Protein AF-C1LCL5-F1 (afdb_monomer_lite)

Sequence (147 aa):
MIRLSTSVLFIILGIIYSLKANEVTILVLLKSFNYPSKQTVDGSWCDNNDEHDYCSPYFVICTTKQYTQLCLSKYEFGGNGPEYENKEHITFDGQLGENITNPLQFTMPEWSNDTVLHVAVFNKDPNDPSLLGRSNIDRLDRNTWHQ

Foldseek 3Di:
DDPPPQDWDFDWDDFDADDPPFKGKGWTATFKTAFQDCAAPVRHGLDPDPVRFAFQKKKWKFKDFQPPPDGPDIDIATLDDPQGHRDRMHGDDQDGDDPAGGGGIDMDNHDDLRMKIKMWIAGNDPPDSRTRDIDIDNDPDPPPPPD

Radius of gyration: 16.45 Å; chains: 1; bounding box: 37×34×52 Å

Organism: Schistosoma japonicum (NCBI:txid6182)

Secondary structure (DSSP, 8-state):
-------------------BTTBEEEEE---EEE---SB-TTS-BSS-STT-PPP-EEEEEEEEETTT---SEEEEEESSSTTTTT-SEEE--SEEETTEESSEEEEESS--TTEEEEEEEEES-TTSS-EEEEEEE----TTTT--

Structure (mmCIF, N/CA/C/O backbone):
data_AF-C1LCL5-F1
#
_entry.id   AF-C1LCL5-F1
#
loop_
_atom_site.group_PDB
_atom_site.id
_atom_site.type_symbol
_atom_site.label_atom_id
_atom_site.label_alt_id
_atom_site.label_comp_id
_atom_site.label_asym_id
_atom_site.label_entity_id
_atom_site.label_seq_id
_atom_site.pdbx_PDB_ins_code
_atom_site.Cartn_x
_atom_site.Cartn_y
_atom_site.Cartn_z
_atom_site.occupancy
_atom_site.B_iso_or_equiv
_atom_site.auth_seq_id
_atom_site.auth_comp_id
_atom_site.auth_asym_id
_atom_site.auth_atom_id
_atom_site.pdbx_PDB_model_num
ATOM 1 N N . MET A 1 1 ? -7.369 -17.157 -26.561 1.00 32.19 1 MET A N 1
ATOM 2 C CA . MET A 1 1 ? -7.437 -15.900 -25.787 1.00 32.19 1 MET A CA 1
ATOM 3 C C . MET A 1 1 ? -7.417 -16.287 -24.315 1.00 32.19 1 MET A C 1
ATOM 5 O O . MET A 1 1 ? -8.439 -16.693 -23.777 1.00 32.19 1 MET A O 1
ATOM 9 N N . ILE A 1 2 ? -6.224 -16.352 -23.723 1.00 25.50 2 ILE A N 1
ATOM 10 C CA . ILE A 1 2 ? -6.020 -16.854 -22.359 1.00 25.50 2 ILE A CA 1
ATOM 11 C C . ILE A 1 2 ? -6.219 -15.659 -21.424 1.00 25.50 2 ILE A C 1
ATOM 13 O O . ILE A 1 2 ? -5.421 -14.729 -21.446 1.00 25.50 2 ILE A O 1
ATOM 17 N N . ARG A 1 3 ? -7.310 -15.653 -20.650 1.00 25.62 3 ARG A N 1
ATOM 18 C CA . ARG A 1 3 ? -7.481 -14.727 -19.523 1.00 25.62 3 ARG A CA 1
ATOM 19 C C . ARG A 1 3 ? -6.453 -15.117 -18.460 1.00 25.62 3 ARG A C 1
ATOM 21 O O . ARG A 1 3 ? -6.672 -16.076 -17.725 1.00 25.62 3 ARG A O 1
ATOM 28 N N . LEU A 1 4 ? -5.326 -14.412 -18.413 1.00 31.12 4 LEU A N 1
ATOM 29 C CA . LEU A 1 4 ? -4.417 -14.452 -17.271 1.00 31.12 4 LEU A CA 1
ATOM 30 C C . LEU A 1 4 ? -5.159 -13.833 -16.084 1.00 31.12 4 LEU A C 1
ATOM 32 O O . LEU A 1 4 ? -5.399 -12.632 -16.039 1.00 31.12 4 LEU A O 1
ATOM 36 N N . SER A 1 5 ? -5.600 -14.687 -15.165 1.00 35.84 5 SER A N 1
ATOM 37 C CA . SER A 1 5 ? -6.087 -14.281 -13.851 1.00 35.84 5 SER A CA 1
ATOM 38 C C . SER A 1 5 ? -4.914 -13.661 -13.095 1.00 35.84 5 SER A C 1
ATOM 40 O O . SER A 1 5 ? -4.078 -14.385 -12.558 1.00 35.84 5 SER A O 1
ATOM 42 N N . THR A 1 6 ? -4.815 -12.334 -13.080 1.00 41.78 6 THR A N 1
ATOM 43 C CA . THR A 1 6 ? -3.924 -11.577 -12.192 1.00 41.78 6 THR A CA 1
ATOM 44 C C . THR A 1 6 ? -4.442 -11.710 -10.762 1.00 41.78 6 THR A C 1
ATOM 46 O O . THR A 1 6 ? -5.190 -10.884 -10.248 1.00 41.78 6 THR A O 1
ATOM 49 N N . SER A 1 7 ? -4.100 -12.828 -10.128 1.00 36.12 7 SER A N 1
ATOM 50 C CA . SER A 1 7 ? -4.453 -13.108 -8.741 1.00 36.12 7 SER A CA 1
ATOM 51 C C . SER A 1 7 ? -3.469 -12.390 -7.818 1.00 36.12 7 SER A C 1
ATOM 53 O O . SER A 1 7 ? -2.327 -12.822 -7.678 1.00 36.12 7 SER A O 1
ATOM 55 N N . VAL A 1 8 ? -3.901 -11.302 -7.179 1.00 42.69 8 VAL A N 1
ATOM 56 C CA . VAL A 1 8 ? -3.138 -10.668 -6.094 1.00 42.69 8 VAL A CA 1
ATOM 57 C C . VAL A 1 8 ? -3.370 -11.478 -4.815 1.00 42.69 8 VAL A C 1
ATOM 59 O O . VAL A 1 8 ? -4.495 -11.555 -4.321 1.00 42.69 8 VAL A O 1
ATOM 62 N N . LEU A 1 9 ? -2.322 -12.124 -4.298 1.00 38.59 9 LEU A N 1
ATOM 63 C CA . LEU A 1 9 ? -2.384 -12.926 -3.074 1.00 38.59 9 LEU A CA 1
ATOM 64 C C . LEU A 1 9 ? -1.938 -12.086 -1.869 1.00 38.59 9 LEU A C 1
ATOM 66 O O . LEU A 1 9 ? -0.760 -11.764 -1.746 1.00 38.59 9 LEU A O 1
ATOM 70 N N . PHE A 1 10 ? -2.865 -11.784 -0.958 1.00 39.62 10 PHE A N 1
ATOM 71 C CA . PHE A 1 10 ? -2.571 -11.162 0.336 1.00 39.62 10 PHE A CA 1
ATOM 72 C C . PHE A 1 10 ? -2.659 -12.217 1.443 1.00 39.62 10 PHE A C 1
ATOM 74 O O . PHE A 1 10 ? -3.715 -12.810 1.650 1.00 39.62 10 PHE A O 1
ATOM 81 N N . ILE A 1 11 ? -1.568 -12.443 2.179 1.00 41.38 11 ILE A N 1
ATOM 82 C CA . ILE A 1 11 ? -1.586 -13.272 3.393 1.00 41.38 11 ILE A CA 1
ATOM 83 C C . ILE A 1 11 ? -1.524 -12.333 4.600 1.00 41.38 11 ILE A C 1
ATOM 85 O O . ILE A 1 11 ? -0.438 -11.938 5.019 1.00 41.38 11 ILE A O 1
ATOM 89 N N . ILE A 1 12 ? -2.689 -11.978 5.146 1.00 48.22 12 ILE A N 1
ATOM 90 C CA . ILE A 1 12 ? -2.822 -11.169 6.367 1.00 48.22 12 ILE A CA 1
ATOM 91 C C . ILE A 1 12 ? -2.984 -12.118 7.557 1.00 48.22 12 ILE A C 1
ATOM 93 O O . ILE A 1 12 ? -3.841 -12.999 7.533 1.00 48.22 12 ILE A O 1
ATOM 97 N N . LEU A 1 13 ? -2.159 -11.959 8.593 1.00 41.59 13 LEU A N 1
ATOM 98 C CA . LEU A 1 13 ? -2.202 -12.771 9.814 1.00 41.59 13 LEU A CA 1
ATOM 99 C C . LEU A 1 13 ? -2.234 -11.869 11.057 1.00 41.59 13 LEU A C 1
ATOM 101 O O . LEU A 1 13 ? -1.246 -11.200 11.346 1.00 41.59 13 LEU A O 1
ATOM 105 N N . GLY A 1 14 ? -3.345 -11.921 11.805 1.00 40.16 14 GLY A N 1
ATOM 106 C CA . GLY A 1 14 ? -3.421 -11.564 13.231 1.00 40.16 14 GLY A CA 1
ATOM 107 C C . GLY A 1 14 ? -4.250 -10.323 13.590 1.00 40.16 14 GLY A C 1
ATOM 108 O O . GLY A 1 14 ? -3.869 -9.211 13.261 1.00 40.16 14 GLY A O 1
ATOM 109 N N . ILE A 1 15 ? -5.327 -10.509 14.366 1.00 46.00 15 ILE A N 1
ATOM 110 C CA . ILE A 1 15 ? -6.074 -9.443 15.064 1.00 46.00 15 ILE A CA 1
ATOM 111 C C . ILE A 1 15 ? -5.834 -9.621 16.574 1.00 46.00 15 ILE A C 1
ATOM 113 O O . ILE A 1 15 ? -6.074 -10.708 17.096 1.00 46.00 15 ILE A O 1
ATOM 117 N N . ILE A 1 16 ? -5.380 -8.580 17.283 1.00 47.09 16 ILE A N 1
ATOM 118 C CA . ILE A 1 16 ? -5.254 -8.566 18.755 1.00 47.09 16 ILE A CA 1
ATOM 119 C C . ILE A 1 16 ? -6.249 -7.543 19.313 1.00 47.09 16 ILE A C 1
ATOM 121 O O . ILE A 1 16 ? -6.192 -6.374 18.948 1.00 47.09 16 ILE A O 1
ATOM 125 N N . TYR A 1 17 ? -7.154 -7.969 20.199 1.00 46.47 17 TYR A N 1
ATOM 126 C CA . TYR A 1 17 ? -8.206 -7.124 20.779 1.00 46.47 17 TYR A CA 1
ATOM 127 C C . TYR A 1 17 ? -7.823 -6.572 22.166 1.00 46.47 17 TYR A C 1
ATOM 129 O O . TYR A 1 17 ? -7.197 -7.261 22.968 1.00 46.47 17 TYR A O 1
ATOM 137 N N . SER A 1 18 ? -8.256 -5.343 22.476 1.00 39.97 18 SER A N 1
ATOM 138 C CA . SER A 1 18 ? -8.192 -4.723 23.810 1.00 39.97 18 SER A CA 1
ATOM 139 C C . SER A 1 18 ? -9.594 -4.252 24.211 1.00 39.97 18 SER A C 1
ATOM 141 O O . SER A 1 18 ? -10.295 -3.651 23.405 1.00 39.97 18 SER A O 1
ATOM 143 N N . LEU A 1 19 ? -10.046 -4.565 25.430 1.00 45.59 19 LEU A N 1
ATOM 144 C CA . LEU A 1 19 ? -11.425 -4.335 25.881 1.00 45.59 19 LEU A CA 1
ATOM 145 C C . LEU A 1 19 ? -11.558 -2.998 26.625 1.00 45.59 19 LEU A C 1
ATOM 147 O O . LEU A 1 19 ? -11.530 -2.949 27.854 1.00 45.59 19 LEU A O 1
ATOM 151 N N . LYS A 1 20 ? -11.783 -1.914 25.876 1.00 50.91 20 LYS A N 1
ATOM 152 C CA . LYS A 1 20 ? -12.416 -0.689 26.392 1.00 50.91 20 LYS A CA 1
ATOM 153 C C . LYS A 1 20 ? -13.735 -0.475 25.649 1.00 50.91 20 LYS A C 1
ATOM 155 O O . LYS A 1 20 ? -13.769 0.229 24.655 1.00 50.91 20 LYS A O 1
ATOM 160 N N . ALA A 1 21 ? -14.787 -1.141 26.132 1.00 53.16 21 ALA A N 1
ATOM 161 C CA . ALA A 1 21 ? -16.213 -1.117 25.752 1.00 53.16 21 ALA A CA 1
ATOM 162 C C . ALA A 1 21 ? -16.621 -1.055 24.256 1.00 53.16 21 ALA A C 1
ATOM 164 O O . ALA A 1 21 ? -17.472 -1.851 23.888 1.00 53.16 21 ALA A O 1
ATOM 165 N N . ASN A 1 22 ? -16.044 -0.205 23.401 1.00 59.81 22 ASN A N 1
ATOM 166 C CA . ASN A 1 22 ? -16.325 -0.098 21.959 1.00 59.81 22 ASN A CA 1
ATOM 167 C C . ASN A 1 22 ? -15.073 0.138 21.085 1.00 59.81 22 ASN A C 1
ATOM 169 O O . ASN A 1 22 ? -15.185 0.136 19.858 1.00 59.81 22 ASN A O 1
ATOM 173 N N . GLU A 1 23 ? -13.893 0.312 21.692 1.00 70.50 23 GLU A N 1
ATOM 174 C CA . GLU A 1 23 ? -12.644 0.509 20.958 1.00 70.50 23 GLU A CA 1
ATOM 175 C C . GLU A 1 23 ? -12.021 -0.838 20.568 1.00 70.50 23 GLU A C 1
ATOM 177 O O . GLU A 1 23 ? -11.817 -1.704 21.420 1.00 70.50 23 GLU A O 1
ATOM 182 N N . VAL A 1 24 ? -11.717 -1.022 19.283 1.00 76.75 24 VAL A N 1
ATOM 183 C CA . VAL A 1 24 ? -11.035 -2.210 18.752 1.00 76.75 24 VAL A CA 1
ATOM 184 C C . VAL A 1 24 ? -9.787 -1.779 18.001 1.00 76.75 24 VAL A C 1
ATOM 186 O O . VAL A 1 24 ? -9.848 -0.916 17.128 1.00 76.75 24 VAL A O 1
ATOM 189 N N . THR A 1 25 ? -8.666 -2.429 18.298 1.00 82.31 25 THR A N 1
ATOM 190 C CA . THR A 1 25 ? -7.439 -2.305 17.513 1.00 82.31 25 THR A CA 1
ATOM 191 C C . THR A 1 25 ? -7.350 -3.458 16.521 1.00 82.31 25 THR A C 1
ATOM 193 O O . THR A 1 25 ? -7.465 -4.622 16.898 1.00 82.31 25 THR A O 1
ATOM 196 N N . ILE A 1 26 ? -7.137 -3.145 15.248 1.00 81.12 26 ILE A N 1
ATOM 197 C CA . ILE A 1 26 ? -6.922 -4.118 14.178 1.00 81.12 26 ILE A CA 1
ATOM 198 C C . ILE A 1 26 ? -5.463 -4.015 13.770 1.00 81.12 26 ILE A C 1
ATOM 200 O O . ILE A 1 26 ? -4.992 -2.938 13.404 1.00 81.12 26 ILE A O 1
ATOM 204 N N . LEU A 1 27 ? -4.765 -5.143 13.822 1.00 85.00 27 LEU A N 1
ATOM 205 C CA . LEU A 1 27 ? -3.418 -5.255 13.290 1.00 85.00 27 LEU A CA 1
ATOM 206 C C . LEU A 1 27 ? -3.497 -5.869 11.895 1.00 85.00 27 LEU A C 1
ATOM 208 O O . LEU A 1 27 ? -4.202 -6.850 11.675 1.00 85.00 27 LEU A O 1
ATOM 212 N N . VAL A 1 28 ? -2.801 -5.268 10.937 1.00 88.44 28 VAL A N 1
ATOM 213 C CA . VAL A 1 28 ? -2.724 -5.770 9.564 1.00 88.44 28 VAL A CA 1
ATOM 214 C C . VAL A 1 28 ? -1.262 -6.028 9.252 1.00 88.44 28 VAL A C 1
ATOM 216 O O . VAL A 1 28 ? -0.496 -5.102 8.993 1.00 88.44 28 VAL A O 1
ATOM 219 N N . LEU A 1 29 ? -0.878 -7.301 9.311 1.00 89.31 29 LEU A N 1
ATOM 220 C CA . LEU A 1 29 ? 0.453 -7.749 8.924 1.00 89.31 29 LEU A CA 1
ATOM 221 C C . LEU A 1 29 ? 0.506 -7.952 7.410 1.00 89.31 29 LEU A C 1
ATOM 223 O O . LEU A 1 29 ? -0.192 -8.815 6.872 1.00 89.31 29 LEU A O 1
ATOM 227 N N . LEU A 1 30 ? 1.365 -7.193 6.739 1.00 89.88 30 LEU A N 1
ATOM 228 C CA . LEU A 1 30 ? 1.690 -7.399 5.334 1.00 89.88 30 LEU A CA 1
ATOM 229 C C . LEU A 1 30 ? 2.868 -8.366 5.239 1.00 89.88 30 LEU A C 1
ATOM 231 O O . LEU A 1 30 ? 3.846 -8.224 5.965 1.00 89.88 30 LEU A O 1
ATOM 235 N N . LYS A 1 31 ? 2.773 -9.370 4.365 1.00 90.19 31 LYS A N 1
ATOM 236 C CA . LYS A 1 31 ? 3.839 -10.371 4.187 1.00 90.19 31 LYS A CA 1
ATOM 237 C C . LYS A 1 31 ? 4.599 -10.189 2.889 1.00 90.19 31 LYS A C 1
ATOM 239 O O . LYS A 1 31 ? 5.817 -10.055 2.890 1.00 90.19 31 LYS A O 1
ATOM 244 N N . SER A 1 32 ? 3.871 -10.171 1.784 1.00 91.94 32 SER A N 1
ATOM 245 C CA . SER A 1 32 ? 4.451 -9.977 0.467 1.00 91.94 32 SER A CA 1
ATOM 246 C C . SER A 1 32 ? 3.444 -9.373 -0.498 1.00 91.94 32 SER A C 1
ATOM 248 O O . SER A 1 32 ? 2.233 -9.426 -0.277 1.00 91.94 32 SER A O 1
ATOM 250 N N . PHE A 1 33 ? 3.972 -8.809 -1.574 1.00 92.69 33 PHE A N 1
ATOM 251 C CA . PHE A 1 33 ? 3.236 -8.353 -2.738 1.00 92.69 33 PHE A CA 1
ATOM 252 C C . PHE A 1 33 ? 3.923 -8.911 -3.982 1.00 92.69 33 PHE A C 1
ATOM 254 O O . PHE A 1 33 ? 5.146 -8.879 -4.065 1.00 92.69 33 PHE A O 1
ATOM 261 N N . ASN A 1 34 ? 3.140 -9.430 -4.926 1.00 93.12 34 ASN A N 1
ATOM 262 C CA . ASN A 1 34 ? 3.647 -9.942 -6.193 1.00 93.12 34 ASN A CA 1
ATOM 263 C C . ASN A 1 34 ? 2.750 -9.464 -7.335 1.00 93.12 34 ASN A C 1
ATOM 265 O O . ASN A 1 34 ? 1.540 -9.711 -7.323 1.00 93.12 34 ASN A O 1
ATOM 269 N N . TYR A 1 35 ? 3.354 -8.804 -8.315 1.00 91.75 35 TYR A N 1
ATOM 270 C CA . TYR A 1 35 ? 2.694 -8.254 -9.486 1.00 91.75 35 TYR A CA 1
ATOM 271 C C . TYR A 1 35 ? 3.605 -8.386 -10.714 1.00 91.75 35 TYR A C 1
ATOM 273 O O . TYR A 1 35 ? 4.338 -7.462 -11.058 1.00 91.75 35 TYR A O 1
ATOM 281 N N . PRO A 1 36 ? 3.561 -9.540 -11.402 1.00 90.19 36 PRO A N 1
ATOM 282 C CA . PRO A 1 36 ? 4.417 -9.803 -12.561 1.00 90.19 36 PRO A CA 1
ATOM 283 C C . PRO A 1 36 ? 3.980 -9.048 -13.822 1.00 90.19 36 PRO A C 1
ATOM 285 O O . PRO A 1 36 ? 4.674 -9.069 -14.835 1.00 90.19 36 PRO A O 1
ATOM 288 N N . SER A 1 37 ? 2.809 -8.406 -13.794 1.00 89.94 37 SER A N 1
ATOM 289 C CA . SER A 1 37 ? 2.345 -7.585 -14.906 1.00 89.94 37 SER A CA 1
ATOM 290 C C . SER A 1 37 ? 3.120 -6.268 -14.930 1.00 89.94 37 SER A C 1
ATOM 292 O O . SER A 1 37 ? 3.256 -5.594 -13.916 1.00 89.94 37 SER A O 1
ATOM 294 N N . LYS A 1 38 ? 3.592 -5.881 -16.113 1.00 92.88 38 LYS A N 1
ATOM 295 C CA . LYS A 1 38 ? 4.156 -4.549 -16.395 1.00 92.88 38 LYS A CA 1
ATOM 296 C C . LYS A 1 38 ? 3.074 -3.545 -16.825 1.00 92.88 38 LYS A C 1
ATOM 298 O O . LYS A 1 38 ? 3.369 -2.426 -17.231 1.00 92.88 38 LYS A O 1
ATOM 303 N N . GLN A 1 39 ? 1.813 -3.971 -16.775 1.00 91.12 39 GLN A N 1
ATOM 304 C CA . GLN A 1 39 ? 0.638 -3.188 -17.132 1.00 91.12 39 GLN A CA 1
ATOM 305 C C . GLN A 1 39 ? -0.299 -3.049 -15.941 1.00 91.12 39 GLN A C 1
ATOM 307 O O . GLN A 1 39 ? -0.411 -3.977 -15.140 1.00 91.12 39 GLN A O 1
ATOM 312 N N . THR A 1 40 ? -1.002 -1.928 -15.882 1.00 89.31 40 THR A N 1
ATOM 313 C CA . THR A 1 40 ? -2.108 -1.637 -14.967 1.00 89.31 40 THR A CA 1
ATOM 314 C C . THR A 1 40 ? -3.369 -2.421 -15.357 1.00 89.31 40 THR A C 1
ATOM 316 O O . THR A 1 40 ? -3.447 -3.070 -16.402 1.00 89.31 40 THR A O 1
ATOM 319 N N . VAL A 1 41 ? -4.402 -2.376 -14.509 1.00 86.56 41 VAL A N 1
ATOM 320 C CA . VAL A 1 41 ? -5.668 -3.112 -14.707 1.00 86.56 41 VAL A CA 1
ATOM 321 C C . VAL A 1 41 ? -6.421 -2.692 -15.975 1.00 86.56 41 VAL A C 1
ATOM 323 O O . VAL A 1 41 ? -7.151 -3.501 -16.547 1.00 86.56 41 VAL A O 1
ATOM 326 N N . ASP A 1 42 ? -6.265 -1.448 -16.420 1.00 86.12 42 ASP A N 1
ATOM 327 C CA . ASP A 1 42 ? -6.854 -0.934 -17.662 1.00 86.12 42 ASP A CA 1
ATOM 328 C C . ASP A 1 42 ? -6.040 -1.301 -18.922 1.00 86.12 42 ASP A C 1
ATOM 330 O O . ASP A 1 42 ? -6.487 -1.035 -20.036 1.00 86.12 42 ASP A O 1
ATOM 334 N N . GLY A 1 43 ? -4.888 -1.963 -18.759 1.00 87.00 43 GLY A N 1
ATOM 335 C CA . GLY A 1 43 ? -4.002 -2.389 -19.843 1.00 87.00 43 GLY A CA 1
ATOM 336 C C . GLY A 1 43 ? -2.949 -1.358 -20.249 1.00 87.00 43 GLY A C 1
ATOM 337 O O . GLY A 1 43 ? -2.181 -1.626 -21.174 1.00 87.00 43 GLY A O 1
ATOM 338 N N . SER A 1 44 ? -2.891 -0.207 -19.576 1.00 88.19 44 SER A N 1
ATOM 339 C CA . SER A 1 44 ? -1.829 0.782 -19.773 1.00 88.19 44 SER A CA 1
ATOM 340 C C . SER A 1 44 ? -0.493 0.246 -19.247 1.00 88.19 44 SER A C 1
ATOM 342 O O . SER A 1 44 ? -0.451 -0.543 -18.306 1.00 88.19 44 SER A O 1
ATOM 344 N N . TRP A 1 45 ? 0.624 0.636 -19.860 1.00 90.62 45 TRP A N 1
ATOM 345 C CA . TRP A 1 45 ? 1.945 0.277 -19.340 1.00 90.62 45 TRP A CA 1
ATOM 346 C C . TRP A 1 45 ? 2.263 1.077 -18.074 1.00 90.62 45 TRP A C 1
ATOM 348 O O . TRP A 1 45 ? 1.895 2.245 -17.954 1.00 90.62 45 TRP A O 1
ATOM 358 N N . CYS A 1 46 ? 2.948 0.447 -17.119 1.00 89.38 46 CYS A N 1
ATOM 359 C CA . CYS A 1 46 ? 3.327 1.096 -15.864 1.00 89.38 46 CYS A CA 1
ATOM 360 C C . CYS A 1 46 ? 4.405 2.173 -16.041 1.00 89.38 46 CYS A C 1
ATOM 362 O O . CYS A 1 46 ? 4.514 3.108 -15.238 1.00 89.38 46 CYS A O 1
ATOM 364 N N . ASP A 1 47 ? 5.164 2.088 -17.122 1.00 85.19 47 ASP A N 1
ATOM 365 C CA . ASP A 1 47 ? 5.936 3.199 -17.632 1.00 85.19 47 ASP A CA 1
ATOM 366 C C . ASP A 1 47 ? 5.771 3.329 -19.147 1.00 85.19 47 ASP A C 1
ATOM 368 O O . ASP A 1 47 ? 5.245 2.448 -19.825 1.00 85.19 47 ASP A O 1
ATOM 372 N N . ASN A 1 48 ? 6.235 4.458 -19.670 1.00 79.44 48 ASN A N 1
ATOM 373 C CA . ASN A 1 48 ? 6.213 4.746 -21.100 1.00 79.44 48 ASN A CA 1
ATOM 374 C C . ASN A 1 48 ? 7.591 4.537 -21.747 1.00 79.44 48 ASN A C 1
ATOM 376 O O . ASN A 1 48 ? 7.857 5.132 -22.790 1.00 79.44 48 ASN A O 1
ATOM 380 N N . ASN A 1 49 ? 8.492 3.788 -21.103 1.00 77.69 49 ASN A N 1
ATOM 381 C CA . ASN A 1 49 ? 9.810 3.498 -21.658 1.00 77.69 49 ASN A CA 1
ATOM 382 C C . ASN A 1 49 ? 9.721 2.298 -22.627 1.00 77.69 49 ASN A C 1
ATOM 384 O O . ASN A 1 49 ? 8.743 1.558 -22.602 1.00 77.69 49 ASN A O 1
ATOM 388 N N . ASP A 1 50 ? 10.711 2.114 -23.505 1.00 69.19 50 ASP A N 1
ATOM 389 C CA . ASP A 1 50 ? 10.653 1.076 -24.551 1.00 69.19 50 ASP A CA 1
ATOM 390 C C . ASP A 1 50 ? 10.799 -0.364 -24.009 1.00 69.19 50 ASP A C 1
ATOM 392 O O . ASP A 1 50 ? 10.361 -1.320 -24.650 1.00 69.19 50 ASP A O 1
ATOM 396 N N . GLU A 1 51 ? 11.423 -0.543 -22.841 1.00 77.94 51 GLU A N 1
ATOM 397 C CA . GLU A 1 51 ? 11.654 -1.856 -22.212 1.00 77.94 51 GLU A CA 1
ATOM 398 C C . GLU A 1 51 ? 10.495 -2.291 -21.292 1.00 77.94 51 GLU A C 1
ATOM 400 O O . GLU A 1 51 ? 10.381 -3.473 -20.930 1.00 77.94 51 GLU A O 1
ATOM 405 N N . HIS A 1 52 ? 9.614 -1.340 -20.975 1.00 83.56 52 HIS A N 1
ATOM 406 C CA . HIS A 1 52 ? 8.512 -1.400 -20.028 1.00 83.56 52 HIS A CA 1
ATOM 407 C C . HIS A 1 52 ? 8.937 -1.994 -18.685 1.00 83.56 52 HIS A C 1
ATOM 409 O O . HIS A 1 52 ? 8.859 -3.209 -18.501 1.00 83.56 52 HIS A O 1
ATOM 415 N N . ASP A 1 53 ? 9.377 -1.192 -17.720 1.00 89.12 53 ASP A N 1
ATOM 416 C CA . ASP A 1 53 ? 9.708 -1.701 -16.389 1.00 89.12 53 ASP A CA 1
ATOM 417 C C . ASP A 1 53 ? 8.468 -2.214 -15.642 1.00 89.12 53 ASP A C 1
ATOM 419 O O . ASP A 1 53 ? 7.308 -1.997 -16.012 1.00 89.12 53 ASP A O 1
ATOM 423 N N . TYR A 1 54 ? 8.725 -2.954 -14.563 1.00 93.38 54 TYR A N 1
ATOM 424 C CA . TYR A 1 54 ? 7.677 -3.302 -13.613 1.00 93.38 54 TYR A CA 1
ATOM 425 C C . TYR A 1 54 ? 7.068 -2.051 -12.992 1.00 93.38 54 TYR A C 1
ATOM 427 O O . TYR A 1 54 ? 7.662 -0.979 -12.956 1.00 93.38 54 TYR A O 1
ATOM 435 N N . CYS A 1 55 ? 5.869 -2.213 -12.455 1.00 92.44 55 CYS A N 1
ATOM 436 C CA . CYS A 1 55 ? 5.184 -1.132 -11.776 1.00 92.44 55 CYS A CA 1
ATOM 437 C C . CYS A 1 55 ? 5.882 -0.773 -10.463 1.00 92.44 55 CYS A C 1
ATOM 439 O O . CYS A 1 55 ? 6.511 -1.617 -9.819 1.00 92.44 55 CYS A O 1
ATOM 441 N N . SER A 1 56 ? 5.705 0.471 -10.038 1.00 94.06 56 SER A N 1
ATOM 442 C CA . SER A 1 56 ? 6.127 0.948 -8.726 1.00 94.06 56 SER A CA 1
ATOM 443 C C . SER A 1 56 ? 4.921 0.946 -7.784 1.00 94.06 56 SER A C 1
ATOM 445 O O . SER A 1 56 ? 4.173 1.928 -7.768 1.00 94.06 56 SER A O 1
ATOM 447 N N . PRO A 1 57 ? 4.643 -0.148 -7.048 1.00 93.94 57 PRO A N 1
ATOM 448 C CA . PRO A 1 57 ? 3.431 -0.269 -6.248 1.00 93.94 57 PRO A CA 1
ATOM 449 C C . PRO A 1 57 ? 3.355 0.769 -5.125 1.00 93.94 57 PRO A C 1
ATOM 451 O O . PRO A 1 57 ? 4.223 0.859 -4.255 1.00 93.94 57 PRO A O 1
ATOM 454 N N . TYR A 1 58 ? 2.256 1.511 -5.127 1.00 94.00 58 TYR A N 1
ATOM 455 C CA . TYR A 1 58 ? 1.821 2.441 -4.100 1.00 94.00 58 TYR A CA 1
ATOM 456 C C . TYR A 1 58 ? 0.594 1.862 -3.397 1.00 94.00 58 TYR A C 1
ATOM 458 O O . TYR A 1 58 ? -0.440 1.618 -4.020 1.00 94.00 58 TYR A O 1
ATOM 466 N N . PHE A 1 59 ? 0.707 1.613 -2.101 1.00 93.56 59 PHE A N 1
ATOM 467 C CA . PHE A 1 59 ? -0.300 0.941 -1.295 1.00 93.56 59 PHE A CA 1
ATOM 468 C C . PHE A 1 59 ? -1.191 1.963 -0.604 1.00 93.56 59 PHE A C 1
ATOM 470 O O . PHE A 1 59 ? -0.710 2.817 0.134 1.00 93.56 59 PHE A O 1
ATOM 477 N N . VAL A 1 60 ? -2.500 1.816 -0.786 1.00 92.12 60 VAL A N 1
ATOM 478 C CA . VAL A 1 60 ? -3.533 2.518 -0.027 1.00 92.12 60 VAL A CA 1
ATOM 479 C C . VAL A 1 60 ? -4.324 1.476 0.745 1.00 92.12 60 VAL A C 1
ATOM 481 O O . VAL A 1 60 ? -5.061 0.676 0.165 1.00 92.12 60 VAL A O 1
ATOM 484 N N . ILE A 1 61 ? -4.167 1.472 2.065 1.00 92.44 61 ILE A N 1
ATOM 485 C CA . ILE A 1 61 ? -4.871 0.543 2.950 1.00 92.44 61 ILE A CA 1
ATOM 486 C C . ILE A 1 61 ? -5.731 1.365 3.882 1.00 92.44 61 ILE A C 1
ATOM 488 O O . ILE A 1 61 ? -5.221 2.178 4.651 1.00 92.44 61 ILE A O 1
ATOM 492 N N . CYS A 1 62 ? -7.040 1.168 3.823 1.00 90.31 62 CYS A N 1
ATOM 493 C CA . CYS A 1 62 ? -7.947 1.946 4.638 1.00 90.31 62 CYS A CA 1
ATOM 494 C C . CYS A 1 62 ? -9.108 1.126 5.157 1.00 90.31 62 CYS A C 1
ATOM 496 O O . CYS A 1 62 ? -9.468 0.080 4.627 1.00 90.31 62 CYS A O 1
ATOM 498 N N . THR A 1 63 ? -9.701 1.626 6.223 1.00 88.31 63 THR A N 1
ATOM 499 C CA . THR A 1 63 ? -10.888 1.034 6.815 1.00 88.31 63 THR A CA 1
ATOM 500 C C . THR A 1 63 ? -12.086 1.919 6.541 1.00 88.31 63 THR A C 1
ATOM 502 O O . THR A 1 63 ? -11.978 3.141 6.597 1.00 88.31 63 THR A O 1
ATOM 505 N N . THR A 1 64 ? -13.227 1.321 6.226 1.00 85.81 64 THR A N 1
ATOM 506 C CA . THR A 1 64 ? -14.468 2.045 5.925 1.00 85.81 64 THR A CA 1
ATOM 507 C C . THR A 1 64 ? -15.634 1.414 6.682 1.00 85.81 64 THR A C 1
ATOM 509 O O . THR A 1 64 ? -15.501 0.341 7.280 1.00 85.81 64 THR A O 1
ATOM 512 N N . LYS A 1 65 ? -16.795 2.072 6.634 1.00 83.06 65 LYS A N 1
ATOM 513 C CA . LYS A 1 65 ? -18.080 1.395 6.835 1.00 83.06 65 LYS A CA 1
ATOM 514 C C . LYS A 1 65 ? -18.634 0.996 5.474 1.00 83.06 65 LYS A C 1
ATOM 516 O O . LYS A 1 65 ? -18.557 1.782 4.526 1.00 83.06 65 LYS A O 1
ATOM 521 N N . GLN A 1 66 ? -19.254 -0.180 5.406 1.00 73.00 66 GLN A N 1
ATOM 522 C CA . GLN A 1 66 ? -19.798 -0.795 4.192 1.00 73.00 66 GLN A CA 1
ATOM 523 C C . GLN A 1 66 ? -20.638 0.175 3.344 1.00 73.00 66 GLN A C 1
ATOM 525 O O . GLN A 1 66 ? -20.614 0.107 2.116 1.00 73.00 66 GLN A O 1
ATOM 530 N N . TYR A 1 67 ? -21.353 1.098 3.993 1.00 71.69 67 TYR A N 1
ATOM 531 C CA . TYR A 1 67 ? -22.269 2.034 3.339 1.00 71.69 67 TYR A CA 1
ATOM 532 C C . TYR A 1 67 ? -21.682 3.415 3.050 1.00 71.69 67 TYR A C 1
ATOM 534 O O . TYR A 1 67 ? -22.215 4.124 2.201 1.00 71.69 67 TYR A O 1
ATOM 542 N N . THR A 1 68 ? -20.621 3.831 3.747 1.00 73.50 68 THR A N 1
ATOM 543 C CA . THR A 1 68 ? -20.071 5.183 3.575 1.00 73.50 68 THR A CA 1
ATOM 544 C C . THR A 1 68 ? -19.001 5.232 2.497 1.00 73.50 68 THR A C 1
ATOM 546 O O . THR A 1 68 ? -18.832 6.281 1.887 1.00 73.50 68 THR A O 1
ATOM 549 N N . GLN A 1 69 ? -18.270 4.130 2.273 1.00 69.12 69 GLN A N 1
ATOM 550 C CA . GLN A 1 69 ? -17.102 4.045 1.376 1.00 69.12 69 GLN A CA 1
ATOM 551 C C . GLN A 1 69 ? -16.004 5.101 1.638 1.00 69.12 69 GLN A C 1
ATOM 553 O O . GLN A 1 69 ? -15.031 5.187 0.894 1.00 69.12 69 GLN A O 1
ATOM 558 N N . LEU A 1 70 ? -16.127 5.886 2.710 1.00 80.75 70 LEU A N 1
ATOM 559 C CA . LEU A 1 70 ? -15.155 6.884 3.130 1.00 80.75 70 LEU A CA 1
ATOM 560 C C . LEU A 1 70 ? -14.142 6.220 4.057 1.00 80.75 70 LEU A C 1
ATOM 562 O O . LEU A 1 70 ? -14.524 5.574 5.038 1.00 80.75 70 LEU A O 1
ATOM 566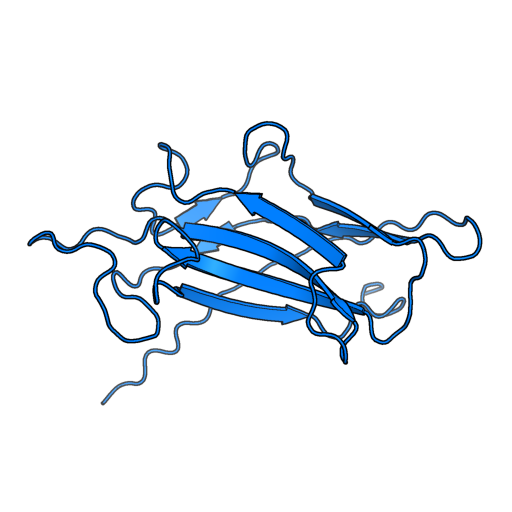 N N . CYS A 1 71 ? -12.855 6.390 3.751 1.00 86.06 71 CYS A N 1
ATOM 567 C CA . CYS A 1 71 ? -11.778 5.907 4.606 1.00 86.06 71 CYS A CA 1
ATOM 568 C C . CYS A 1 71 ? -11.831 6.625 5.963 1.00 86.06 71 CYS A C 1
ATOM 570 O O . CYS A 1 71 ? -11.632 7.835 6.043 1.00 86.06 71 CYS A O 1
ATOM 572 N N . LEU A 1 72 ? -12.086 5.867 7.027 1.00 85.50 72 LEU A N 1
ATOM 573 C CA . LEU A 1 72 ? -12.081 6.331 8.415 1.00 85.50 72 LEU A CA 1
ATOM 574 C C . LEU A 1 72 ? -10.656 6.476 8.949 1.00 85.50 72 LEU A C 1
ATOM 576 O O . LEU A 1 72 ? -10.330 7.419 9.661 1.00 85.50 72 LEU A O 1
ATOM 580 N N . SER A 1 73 ? -9.806 5.519 8.595 1.00 87.62 73 SER A N 1
ATOM 581 C CA . SER A 1 73 ? -8.379 5.521 8.883 1.00 87.62 73 SER A CA 1
ATOM 582 C C . SER A 1 73 ? -7.663 4.888 7.700 1.00 87.62 73 SER A C 1
ATOM 584 O O . SER A 1 73 ? -8.177 3.933 7.108 1.00 87.62 73 SER A O 1
ATOM 586 N N . LYS A 1 74 ? -6.523 5.461 7.316 1.00 91.56 74 LYS A N 1
ATOM 587 C CA . LYS A 1 74 ? -5.829 5.181 6.060 1.00 91.56 74 LYS A CA 1
ATOM 588 C C . LYS A 1 74 ? -4.319 5.202 6.279 1.00 91.56 74 LYS A C 1
ATOM 590 O O . LYS A 1 74 ? -3.812 6.106 6.936 1.00 91.56 74 LYS A O 1
ATOM 595 N N . TYR A 1 75 ? -3.635 4.249 5.664 1.00 93.62 75 TYR A N 1
ATOM 596 C CA . TYR A 1 75 ? -2.199 4.272 5.428 1.00 93.62 75 TYR A CA 1
ATOM 597 C C . TYR A 1 75 ? -1.931 4.375 3.936 1.00 93.62 75 TYR A C 1
ATOM 599 O O . TYR A 1 75 ? -2.599 3.718 3.134 1.00 93.62 75 TYR A O 1
ATOM 607 N N . GLU A 1 76 ? -0.932 5.181 3.598 1.00 93.75 76 GLU A N 1
ATOM 608 C CA . GLU A 1 76 ? -0.430 5.336 2.241 1.00 93.75 76 GLU A CA 1
ATOM 609 C C . GLU A 1 76 ? 1.091 5.269 2.258 1.00 93.75 76 GLU A C 1
ATOM 611 O O . GLU A 1 76 ? 1.730 5.967 3.045 1.00 93.75 76 GLU A O 1
ATOM 616 N N . PHE A 1 77 ? 1.666 4.398 1.434 1.00 93.81 77 PHE A N 1
ATOM 617 C CA . PHE A 1 77 ? 3.114 4.223 1.338 1.00 93.81 77 PHE A CA 1
ATOM 618 C C . PHE A 1 77 ? 3.498 3.534 0.028 1.00 93.81 77 PHE A C 1
ATOM 620 O O . P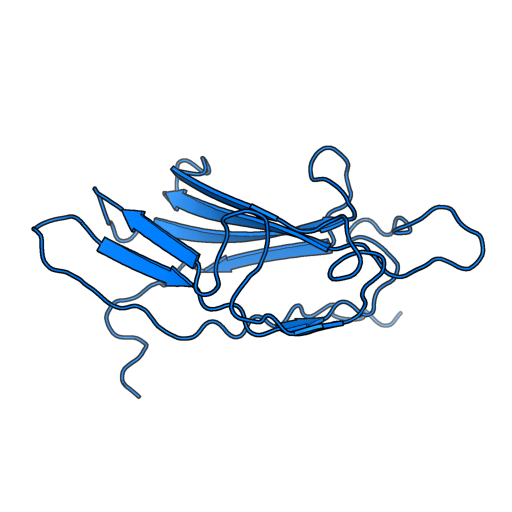HE A 1 77 ? 2.674 2.895 -0.623 1.00 93.81 77 PHE A O 1
ATOM 627 N N . GLY A 1 78 ? 4.773 3.622 -0.335 1.00 93.44 78 GLY A N 1
ATOM 628 C CA . GLY A 1 78 ? 5.309 3.030 -1.555 1.00 93.44 78 GLY A CA 1
ATOM 629 C C . GLY A 1 78 ? 5.337 3.998 -2.733 1.00 93.44 78 GLY A C 1
ATOM 630 O O . GLY A 1 78 ? 5.405 5.213 -2.555 1.00 93.44 78 GLY A O 1
ATOM 631 N N . GLY A 1 79 ? 5.346 3.452 -3.947 1.00 90.62 79 GLY A N 1
ATOM 632 C CA . GLY A 1 79 ? 5.419 4.194 -5.209 1.00 90.62 79 GLY A CA 1
ATOM 633 C C . GLY A 1 79 ? 6.806 4.740 -5.558 1.00 90.62 79 GLY A C 1
ATOM 634 O O . GLY A 1 79 ? 7.171 4.737 -6.728 1.00 90.62 79 GLY A O 1
ATOM 635 N N . ASN A 1 80 ? 7.592 5.156 -4.563 1.00 87.56 80 ASN A N 1
ATOM 636 C CA . ASN A 1 80 ? 8.941 5.695 -4.735 1.00 87.56 80 ASN A CA 1
ATOM 637 C C . ASN A 1 80 ? 9.944 5.016 -3.794 1.00 87.56 80 ASN A C 1
ATOM 639 O O . ASN A 1 80 ? 9.569 4.506 -2.738 1.00 87.56 80 ASN A O 1
ATOM 643 N N . GLY A 1 81 ? 11.228 5.094 -4.150 1.00 88.50 81 GLY A N 1
ATOM 644 C CA . GLY A 1 81 ? 12.332 4.560 -3.355 1.00 88.50 81 GLY A CA 1
ATOM 645 C C . GLY A 1 81 ? 12.727 3.137 -3.760 1.00 88.50 81 GLY A C 1
ATOM 646 O O . GLY A 1 81 ? 11.943 2.423 -4.389 1.00 88.50 81 GLY A O 1
ATOM 647 N N . PRO A 1 82 ? 13.949 2.701 -3.413 1.00 90.69 82 PRO A N 1
ATOM 648 C CA . PRO A 1 82 ? 14.521 1.447 -3.901 1.00 90.69 82 PRO A CA 1
ATOM 649 C C . PRO A 1 82 ? 13.761 0.197 -3.442 1.00 90.69 82 PRO A C 1
ATOM 651 O O . PRO A 1 82 ? 13.930 -0.867 -4.040 1.00 90.69 82 PRO A O 1
ATOM 654 N N . GLU A 1 83 ? 12.934 0.301 -2.402 1.00 92.31 83 GLU A N 1
ATOM 655 C CA . GLU A 1 83 ? 12.061 -0.764 -1.908 1.00 92.31 83 GLU A CA 1
ATOM 656 C C . GLU A 1 83 ? 10.821 -0.976 -2.787 1.00 92.31 83 GLU A C 1
ATOM 658 O O . GLU A 1 83 ? 10.301 -2.089 -2.822 1.00 92.31 83 GLU A O 1
ATOM 663 N N . TYR A 1 84 ? 10.370 0.054 -3.510 1.00 93.69 84 TYR A N 1
ATOM 664 C CA . TYR A 1 84 ? 9.075 0.067 -4.201 1.00 93.69 84 TYR A CA 1
ATOM 665 C C . TYR A 1 84 ? 9.163 0.366 -5.689 1.00 93.69 84 TYR A C 1
ATOM 667 O O . TYR A 1 84 ? 8.273 -0.024 -6.431 1.00 93.69 84 TYR A O 1
ATOM 675 N N . GLU A 1 85 ? 10.203 1.053 -6.144 1.00 93.25 85 GLU A N 1
ATOM 676 C CA . GLU A 1 85 ? 10.330 1.441 -7.540 1.00 93.25 85 GLU A CA 1
ATOM 677 C C . GLU A 1 85 ? 10.613 0.219 -8.425 1.00 93.25 85 GLU A C 1
ATOM 679 O O . GLU A 1 85 ? 11.535 -0.560 -8.158 1.00 93.25 85 GLU A O 1
ATOM 684 N N . ASN A 1 86 ? 9.785 0.049 -9.459 1.00 93.06 86 ASN A N 1
ATOM 685 C CA . ASN A 1 86 ? 9.875 -1.001 -10.471 1.00 93.06 86 ASN A CA 1
ATOM 686 C C . ASN A 1 86 ? 10.008 -2.420 -9.886 1.00 93.06 86 ASN A C 1
ATOM 688 O O . ASN A 1 86 ? 10.909 -3.187 -10.244 1.00 93.06 86 ASN A O 1
ATOM 692 N N . LYS A 1 87 ? 9.109 -2.786 -8.964 1.00 92.88 87 LYS A N 1
ATOM 693 C CA . LYS A 1 87 ? 9.147 -4.074 -8.257 1.00 92.88 87 LYS A CA 1
ATOM 694 C C . LYS A 1 87 ? 8.071 -5.033 -8.731 1.00 92.88 87 LYS A C 1
ATOM 696 O O . LYS A 1 87 ? 6.886 -4.830 -8.492 1.00 92.88 87 LYS A O 1
ATOM 701 N N . GLU A 1 88 ? 8.520 -6.159 -9.275 1.00 93.56 88 GLU A N 1
ATOM 702 C CA . GLU A 1 88 ? 7.678 -7.341 -9.470 1.00 93.56 88 GLU A CA 1
ATOM 703 C C . GLU A 1 88 ? 7.225 -7.934 -8.130 1.00 93.56 88 GLU A C 1
ATOM 705 O O . GLU A 1 88 ? 6.047 -8.227 -7.937 1.00 93.56 88 GLU A O 1
ATOM 710 N N . HIS A 1 89 ? 8.160 -8.105 -7.192 1.00 93.12 89 HIS A N 1
ATOM 711 C CA . HIS A 1 89 ? 7.914 -8.743 -5.902 1.00 93.12 89 HIS A CA 1
ATOM 712 C C . HIS A 1 89 ? 8.496 -7.916 -4.760 1.00 93.12 89 HIS A C 1
ATOM 714 O O . HIS A 1 89 ? 9.613 -7.404 -4.850 1.00 93.12 89 HIS A O 1
ATOM 720 N N . ILE A 1 90 ? 7.748 -7.841 -3.661 1.00 93.81 90 ILE A N 1
ATOM 721 C CA . ILE A 1 90 ? 8.139 -7.194 -2.409 1.00 93.81 90 ILE A CA 1
ATOM 722 C C . ILE A 1 90 ? 7.879 -8.170 -1.264 1.00 93.81 90 ILE A C 1
ATOM 724 O O . ILE A 1 90 ? 6.806 -8.767 -1.168 1.00 93.81 90 ILE A O 1
ATOM 728 N N . THR A 1 91 ? 8.850 -8.296 -0.366 1.00 93.69 91 THR A N 1
ATOM 729 C CA . THR A 1 91 ? 8.662 -8.892 0.961 1.00 93.69 91 THR A CA 1
ATOM 730 C C . THR A 1 91 ? 8.655 -7.753 1.969 1.00 93.69 91 THR A C 1
ATOM 732 O O . THR A 1 91 ? 9.536 -6.899 1.924 1.00 93.69 91 THR A O 1
ATOM 735 N N . PHE A 1 92 ? 7.651 -7.707 2.840 1.00 92.44 92 PHE A N 1
ATOM 736 C CA . PHE A 1 92 ? 7.511 -6.616 3.798 1.00 92.44 92 PHE A CA 1
ATOM 737 C C . PHE A 1 92 ? 8.207 -6.950 5.115 1.00 92.44 92 PHE A C 1
ATOM 739 O O . PHE A 1 92 ? 7.838 -7.911 5.793 1.00 92.44 92 PHE A O 1
ATOM 746 N N . ASP A 1 93 ? 9.158 -6.101 5.494 1.00 89.62 93 ASP A N 1
ATOM 747 C CA . ASP A 1 93 ? 9.810 -6.129 6.802 1.00 89.62 93 ASP A CA 1
ATOM 748 C C . ASP A 1 93 ? 9.070 -5.217 7.797 1.00 89.62 93 ASP A C 1
ATOM 750 O O . ASP A 1 93 ? 7.946 -4.784 7.544 1.00 89.62 93 ASP A O 1
ATOM 754 N N . GLY A 1 94 ? 9.672 -4.939 8.959 1.00 89.00 94 GLY A N 1
ATOM 755 C CA . GLY A 1 94 ? 9.051 -4.164 10.042 1.00 89.00 94 GLY A CA 1
ATOM 756 C C . GLY A 1 94 ? 8.808 -2.676 9.747 1.00 89.00 94 GLY A C 1
ATOM 757 O O . GLY A 1 94 ? 8.002 -2.056 10.437 1.00 89.00 94 GLY A O 1
ATOM 758 N N . GLN A 1 95 ? 9.461 -2.098 8.735 1.00 92.75 95 GLN A N 1
ATOM 759 C CA . GLN A 1 95 ? 9.320 -0.692 8.337 1.00 92.75 95 GLN A CA 1
ATOM 760 C C . GLN A 1 95 ? 8.796 -0.623 6.896 1.00 92.75 95 GLN A C 1
ATOM 762 O O . GLN A 1 95 ? 9.376 -1.235 6.005 1.00 92.75 95 GLN A O 1
ATOM 767 N N . LEU A 1 96 ? 7.712 0.122 6.669 1.00 93.12 96 LEU A N 1
ATOM 768 C CA . LEU A 1 96 ? 7.067 0.274 5.356 1.00 93.12 96 LEU A CA 1
ATOM 7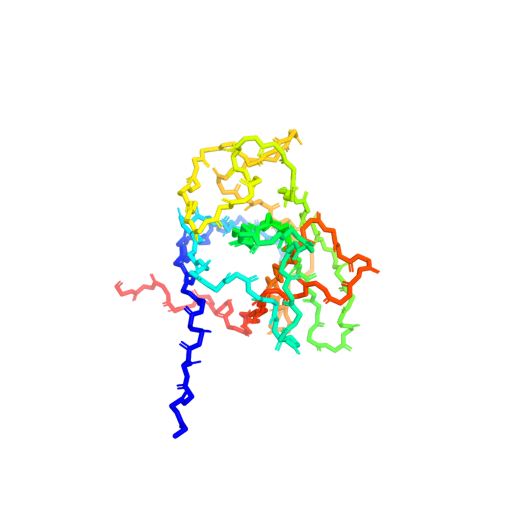69 C C . LEU A 1 96 ? 7.317 1.656 4.740 1.00 93.12 96 LEU A C 1
ATOM 771 O O . LEU A 1 96 ? 7.344 1.811 3.525 1.00 93.12 96 LEU A O 1
ATOM 775 N N . GLY A 1 97 ? 7.509 2.679 5.561 1.00 88.12 97 GLY A N 1
ATOM 776 C CA . GLY A 1 97 ? 7.765 4.037 5.096 1.00 88.12 97 GLY A CA 1
ATOM 777 C C . GLY A 1 97 ? 8.191 4.932 6.245 1.00 88.12 97 GLY A C 1
ATOM 778 O O . GLY A 1 97 ? 8.433 4.456 7.361 1.00 88.12 97 GLY A O 1
ATOM 779 N N . GLU A 1 98 ? 8.260 6.237 5.996 1.00 87.12 98 GLU A N 1
ATOM 780 C CA . GLU A 1 98 ? 8.536 7.204 7.055 1.00 87.12 98 GLU A CA 1
ATOM 781 C C . GLU A 1 98 ? 7.406 7.148 8.095 1.00 87.12 98 GLU A C 1
ATOM 783 O O . GLU A 1 98 ? 6.253 7.454 7.802 1.00 87.12 98 GLU A O 1
ATOM 788 N N . ASN A 1 99 ? 7.728 6.698 9.310 1.00 90.06 99 ASN A N 1
ATOM 789 C CA . ASN A 1 99 ? 6.782 6.518 10.421 1.00 90.06 99 ASN A CA 1
ATOM 790 C C . ASN A 1 99 ? 5.663 5.479 10.201 1.00 90.06 99 ASN A C 1
ATOM 792 O O . ASN A 1 99 ? 4.689 5.466 10.954 1.00 90.06 99 ASN A O 1
ATOM 796 N N . ILE A 1 100 ? 5.796 4.582 9.217 1.00 93.94 100 ILE A N 1
ATOM 797 C CA . ILE A 1 100 ? 4.839 3.489 8.993 1.00 93.94 100 ILE A CA 1
ATOM 798 C C . ILE A 1 100 ? 5.540 2.159 9.254 1.00 93.94 100 ILE A C 1
ATOM 800 O O . ILE A 1 100 ? 6.516 1.818 8.585 1.00 93.94 100 ILE A O 1
ATOM 804 N N . THR A 1 101 ? 5.029 1.405 10.225 1.00 94.44 101 THR A N 1
ATOM 805 C CA . THR A 1 101 ? 5.549 0.089 10.612 1.00 94.44 101 THR A CA 1
ATOM 806 C C . THR A 1 101 ? 4.652 -1.038 10.120 1.00 94.44 101 THR A C 1
ATOM 808 O O . THR A 1 101 ? 3.474 -0.840 9.837 1.00 94.44 101 THR A O 1
ATOM 811 N N . ASN A 1 102 ? 5.203 -2.243 10.078 1.00 92.38 102 ASN A N 1
ATOM 812 C CA . ASN A 1 102 ? 4.481 -3.484 9.846 1.00 92.38 102 ASN A CA 1
ATOM 813 C C . ASN A 1 102 ? 4.538 -4.324 11.137 1.00 92.38 102 ASN A C 1
ATOM 815 O O . ASN A 1 102 ? 5.642 -4.623 11.601 1.00 92.38 102 ASN A O 1
ATOM 819 N N . PRO A 1 103 ? 3.402 -4.712 11.743 1.00 93.75 103 PRO A N 1
ATOM 820 C CA . PRO A 1 103 ? 2.028 -4.566 11.257 1.00 93.75 103 PRO A CA 1
ATOM 821 C C . PRO A 1 103 ? 1.497 -3.125 11.313 1.00 93.75 103 PRO A C 1
ATOM 823 O O . PRO A 1 103 ? 1.878 -2.341 12.182 1.00 93.75 103 PRO A O 1
ATOM 826 N N . LEU A 1 104 ? 0.565 -2.807 10.410 1.00 92.25 104 LEU A N 1
ATOM 827 C CA . LEU A 1 104 ? -0.234 -1.581 10.472 1.00 92.25 104 LEU A CA 1
ATOM 828 C C . LEU A 1 104 ? -1.233 -1.674 11.628 1.00 92.25 104 LEU A C 1
ATOM 830 O O . LEU A 1 104 ? -1.790 -2.746 11.868 1.00 92.25 104 LEU A O 1
ATOM 834 N N . GLN A 1 105 ? -1.506 -0.555 12.299 1.00 89.94 105 GLN A N 1
ATOM 835 C CA . GLN A 1 105 ? -2.404 -0.512 13.450 1.00 89.94 105 GLN A CA 1
ATOM 836 C C . GLN A 1 105 ? -3.574 0.444 13.208 1.00 89.94 105 GLN A C 1
ATOM 838 O O . GLN A 1 105 ? -3.417 1.660 13.219 1.00 89.94 105 GLN A O 1
ATOM 843 N N . PHE A 1 106 ? -4.780 -0.100 13.077 1.00 87.00 106 PHE A N 1
ATOM 844 C CA . PHE A 1 106 ? -6.004 0.692 13.000 1.00 87.00 106 PHE A CA 1
ATOM 845 C C . PHE A 1 106 ? -6.718 0.674 14.347 1.00 87.00 106 PHE A C 1
ATOM 847 O O . PHE A 1 106 ? -7.168 -0.381 14.787 1.00 87.00 106 PHE A O 1
ATOM 854 N N . THR A 1 107 ? -6.861 1.831 14.989 1.00 84.31 107 THR A N 1
ATOM 855 C CA . THR A 1 107 ? -7.693 1.969 16.192 1.00 84.31 107 THR A CA 1
ATOM 856 C C . THR A 1 107 ? -9.079 2.457 15.793 1.00 84.31 107 THR A C 1
ATOM 858 O O . THR A 1 107 ? -9.221 3.516 15.184 1.00 84.31 107 THR A O 1
ATOM 861 N N . MET A 1 108 ? -10.107 1.689 16.142 1.00 77.75 108 MET A N 1
ATOM 862 C CA . MET A 1 108 ? -11.498 2.003 15.842 1.00 77.75 108 MET A CA 1
ATOM 863 C C . MET A 1 108 ? -12.279 2.285 17.113 1.00 77.75 108 MET A C 1
ATOM 865 O O . MET A 1 108 ? -12.544 1.338 17.849 1.00 77.75 108 MET A O 1
ATOM 869 N N . PRO A 1 109 ? -12.704 3.535 17.354 1.00 71.56 109 PRO A N 1
ATOM 870 C CA . PRO A 1 109 ? -13.495 3.875 18.534 1.00 71.56 109 PRO A CA 1
ATOM 871 C C . PRO A 1 109 ? -14.926 3.314 18.481 1.00 71.56 109 PRO A C 1
ATOM 873 O O . PRO A 1 109 ? -15.553 3.134 19.521 1.00 71.56 109 PRO A O 1
ATOM 876 N N . GLU A 1 110 ? -15.436 3.025 17.278 1.00 72.75 110 GLU A N 1
ATOM 877 C CA . GLU A 1 110 ? -16.787 2.506 17.042 1.00 72.75 110 GLU A CA 1
ATOM 878 C C . GLU A 1 110 ? -16.733 1.307 16.083 1.00 72.75 110 GLU A C 1
ATOM 880 O O . GLU A 1 110 ? -17.053 1.399 14.892 1.00 72.75 110 GLU A O 1
ATOM 885 N N . TRP A 1 111 ? -16.269 0.159 16.584 1.00 73.88 111 TRP A N 1
ATOM 886 C CA . TRP A 1 111 ? -16.299 -1.082 15.809 1.00 73.88 111 TRP A CA 1
ATOM 887 C C . TRP A 1 111 ? -17.731 -1.595 15.629 1.00 73.88 111 TRP A C 1
ATOM 889 O O . TRP A 1 111 ? -18.483 -1.745 16.591 1.00 73.88 111 TRP A O 1
ATOM 899 N N . SER A 1 112 ? -18.083 -1.953 14.399 1.00 75.75 112 SER A N 1
ATOM 900 C CA . SER A 1 112 ? -19.356 -2.591 14.072 1.00 75.75 112 SER A CA 1
ATOM 901 C C . SER A 1 112 ? -19.163 -3.602 12.946 1.00 75.75 112 SER A C 1
ATOM 903 O O . SER A 1 112 ? -18.123 -3.639 12.290 1.00 75.75 112 SER A O 1
ATOM 905 N N . ASN A 1 113 ? -20.157 -4.466 12.752 1.00 76.56 113 ASN A N 1
ATOM 906 C CA . ASN A 1 113 ? -20.067 -5.598 11.824 1.00 76.56 113 ASN A CA 1
ATOM 907 C C . ASN A 1 113 ? -20.031 -5.185 10.342 1.00 76.56 113 ASN A C 1
ATOM 909 O O . ASN A 1 113 ? -19.835 -6.033 9.483 1.00 76.56 113 ASN A O 1
ATOM 913 N N . ASP A 1 114 ? -20.243 -3.906 10.045 1.00 80.31 114 ASP A N 1
ATOM 914 C CA . ASP A 1 114 ? -20.142 -3.306 8.716 1.00 80.31 114 ASP A CA 1
ATOM 915 C C . ASP A 1 114 ? -18.775 -2.645 8.471 1.00 80.31 114 ASP A C 1
ATOM 917 O O . ASP A 1 114 ? -18.598 -1.961 7.464 1.00 80.31 114 ASP A O 1
ATOM 921 N N . THR A 1 115 ? -17.803 -2.803 9.374 1.00 81.69 115 THR A N 1
ATOM 922 C CA . THR A 1 115 ? -16.436 -2.356 9.110 1.00 81.69 115 THR A CA 1
ATOM 923 C C . THR A 1 115 ? -15.771 -3.246 8.057 1.00 81.69 115 THR A C 1
ATOM 925 O O . THR A 1 115 ? -15.694 -4.463 8.223 1.00 81.69 115 THR A O 1
ATOM 928 N N . VAL A 1 116 ? -15.195 -2.622 7.028 1.00 84.38 116 VAL A N 1
ATOM 929 C CA . VAL A 1 116 ? -14.464 -3.294 5.946 1.00 84.38 116 VAL A CA 1
ATOM 930 C C . VAL A 1 116 ? -13.024 -2.786 5.887 1.00 84.38 116 VAL A C 1
ATOM 932 O O . VAL A 1 116 ? -12.781 -1.583 6.011 1.00 84.38 116 VAL A O 1
ATOM 935 N N . LEU A 1 117 ? -12.063 -3.692 5.679 1.00 86.25 117 LEU A N 1
ATOM 936 C CA . LEU A 1 117 ? -10.687 -3.329 5.330 1.00 86.25 117 LEU A CA 1
ATOM 937 C C . LEU A 1 117 ? -10.530 -3.350 3.807 1.00 86.25 117 LEU A C 1
ATOM 939 O O . LEU A 1 117 ? -10.716 -4.382 3.164 1.00 86.25 117 LEU A O 1
ATOM 943 N N . HIS A 1 118 ? -10.160 -2.210 3.245 1.00 86.62 118 HIS A N 1
ATOM 944 C CA . HIS A 1 118 ? -9.866 -2.031 1.834 1.00 86.62 118 HIS A CA 1
ATOM 945 C C . HIS A 1 118 ? -8.364 -1.967 1.615 1.00 86.62 118 HIS A C 1
ATOM 947 O O . HIS A 1 118 ? -7.644 -1.262 2.323 1.00 86.62 118 HIS A O 1
ATOM 953 N N . VAL A 1 119 ? -7.913 -2.674 0.588 1.00 89.31 119 VAL A N 1
ATOM 954 C CA . VAL A 1 119 ? -6.542 -2.617 0.093 1.00 89.31 119 VAL A CA 1
ATOM 955 C C . VAL A 1 119 ? -6.612 -2.277 -1.384 1.00 89.31 119 VAL A C 1
ATOM 957 O O . VAL A 1 119 ? -7.229 -3.007 -2.157 1.00 89.31 119 VAL A O 1
ATOM 960 N N . ALA A 1 120 ? -5.979 -1.184 -1.785 1.00 89.75 120 ALA A N 1
ATOM 961 C CA . ALA A 1 120 ? -5.786 -0.814 -3.177 1.00 89.75 120 ALA A CA 1
ATOM 962 C C . ALA A 1 120 ? -4.297 -0.586 -3.433 1.00 89.75 120 ALA A C 1
ATOM 964 O O . ALA A 1 120 ? -3.588 -0.055 -2.580 1.00 89.75 120 ALA A O 1
ATOM 965 N N . VAL A 1 121 ? -3.825 -1.014 -4.598 1.00 92.19 121 VAL A N 1
ATOM 966 C CA . VAL A 1 121 ? -2.445 -0.806 -5.030 1.00 92.19 121 VAL A CA 1
ATOM 967 C C . VAL A 1 121 ? -2.470 -0.095 -6.369 1.00 92.19 121 VAL A C 1
ATOM 969 O O . VAL A 1 121 ? -3.158 -0.535 -7.290 1.00 92.19 121 VAL A O 1
ATOM 972 N N . PHE A 1 122 ? -1.730 0.997 -6.457 1.00 92.44 122 PHE A N 1
ATOM 973 C CA . PHE A 1 122 ? -1.597 1.867 -7.619 1.00 92.44 122 PHE A CA 1
ATOM 974 C C . PHE A 1 122 ? -0.156 1.83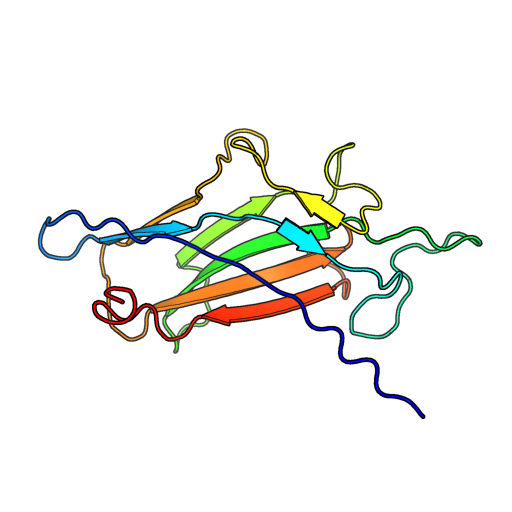0 -8.121 1.00 92.44 122 PHE A C 1
ATOM 976 O O . PHE A 1 122 ? 0.732 1.356 -7.419 1.00 92.44 122 PHE A O 1
ATOM 983 N N . ASN A 1 123 ? 0.093 2.321 -9.324 1.00 91.81 123 ASN A N 1
ATOM 984 C CA . ASN A 1 123 ? 1.438 2.529 -9.835 1.00 91.81 123 ASN A CA 1
ATOM 985 C C . ASN A 1 123 ? 1.833 3.994 -9.616 1.00 91.81 123 ASN A C 1
ATOM 987 O O . ASN A 1 123 ? 1.167 4.892 -10.124 1.00 91.81 123 ASN A O 1
ATOM 991 N N . LYS A 1 124 ? 2.922 4.216 -8.873 1.00 85.25 124 LYS A N 1
ATOM 992 C CA . LYS A 1 124 ? 3.493 5.516 -8.470 1.00 85.25 124 LYS A CA 1
ATOM 993 C C . LYS A 1 124 ? 2.608 6.357 -7.542 1.00 85.25 124 LYS A C 1
ATOM 995 O O . LYS A 1 124 ? 3.048 6.662 -6.438 1.00 85.25 124 LYS A O 1
ATOM 1000 N N . ASP A 1 125 ? 1.395 6.718 -7.962 1.00 72.06 125 ASP A N 1
ATOM 1001 C CA . ASP A 1 125 ? 0.480 7.606 -7.226 1.00 72.06 125 ASP A CA 1
ATOM 1002 C C . ASP A 1 125 ? -1.007 7.312 -7.552 1.00 72.06 125 ASP A C 1
ATOM 1004 O O . ASP A 1 125 ? -1.320 6.917 -8.681 1.00 72.06 125 ASP A O 1
ATOM 1008 N N . PRO A 1 126 ? -1.941 7.491 -6.591 1.00 60.78 126 PRO A N 1
ATOM 1009 C CA . PRO A 1 126 ? -3.378 7.247 -6.761 1.00 60.78 126 PRO A CA 1
ATOM 1010 C C . PRO A 1 126 ? -4.138 8.247 -7.648 1.00 60.78 126 PRO A C 1
ATOM 1012 O O . PRO A 1 126 ? -5.307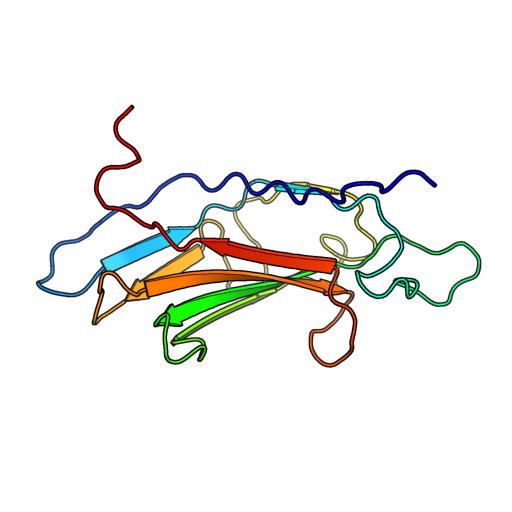 7.989 -7.936 1.00 60.78 126 PRO A O 1
ATOM 1015 N N . ASN A 1 127 ? -3.552 9.382 -8.057 1.00 60.41 127 ASN A N 1
ATOM 1016 C CA . ASN A 1 127 ? -4.285 10.424 -8.795 1.00 60.41 127 ASN A CA 1
ATOM 1017 C C . ASN A 1 127 ? -4.395 10.183 -10.318 1.00 60.41 127 ASN A C 1
ATOM 1019 O O . ASN A 1 127 ? -4.977 11.009 -11.022 1.00 60.41 127 ASN A O 1
ATOM 1023 N N . ASP A 1 128 ? -3.886 9.060 -10.825 1.00 58.34 128 ASP A N 1
ATOM 1024 C CA . ASP A 1 128 ? -3.919 8.641 -12.238 1.00 58.34 128 ASP A CA 1
ATOM 1025 C C . ASP A 1 128 ? -4.613 7.259 -12.329 1.00 58.34 128 ASP A C 1
ATOM 1027 O O . ASP A 1 128 ? -4.565 6.522 -11.338 1.00 58.34 128 ASP A O 1
ATOM 1031 N N . PRO A 1 129 ? -5.287 6.851 -13.432 1.00 62.38 129 PRO A N 1
ATOM 1032 C CA . PRO A 1 129 ? -5.732 5.468 -13.678 1.00 62.38 129 PRO A CA 1
ATOM 1033 C C . PRO A 1 129 ? -4.565 4.463 -13.726 1.00 62.38 129 PRO A C 1
ATOM 1035 O O . PRO A 1 129 ? -4.269 3.838 -14.734 1.00 62.38 129 PRO A O 1
ATOM 1038 N N . SER A 1 130 ? -3.920 4.266 -12.585 1.00 82.50 130 SER A N 1
ATOM 1039 C CA . SER A 1 130 ? -2.705 3.489 -12.397 1.00 82.50 130 SER A CA 1
ATOM 1040 C C . SER A 1 130 ? -2.968 2.253 -11.525 1.00 82.50 130 SER A C 1
ATOM 1042 O O . SER A 1 130 ? -2.048 1.643 -10.984 1.00 82.50 130 SER A O 1
ATOM 1044 N N . LEU A 1 131 ? -4.243 1.878 -11.349 1.00 87.62 131 LEU A N 1
ATOM 1045 C CA . LEU A 1 131 ? -4.657 0.791 -10.462 1.00 87.62 131 LEU A CA 1
ATOM 1046 C C . LEU A 1 131 ? -4.015 -0.534 -10.895 1.00 87.62 131 LEU A C 1
ATOM 1048 O O . LEU A 1 131 ? -4.219 -0.996 -12.015 1.00 87.62 131 LEU A O 1
ATOM 1052 N N . LEU A 1 132 ? -3.305 -1.176 -9.972 1.00 88.31 132 LEU A N 1
ATOM 1053 C CA . LEU A 1 132 ? -2.709 -2.504 -10.133 1.00 88.31 132 LEU A CA 1
ATOM 1054 C C . LEU A 1 132 ? -3.638 -3.600 -9.611 1.00 88.31 132 LEU A C 1
ATOM 1056 O O . LEU A 1 132 ? -3.731 -4.683 -10.189 1.00 88.31 132 LEU A O 1
ATOM 1060 N N . GLY A 1 133 ? -4.367 -3.315 -8.531 1.00 86.12 133 GLY A N 1
ATOM 1061 C CA . GLY A 1 133 ? -5.333 -4.240 -7.954 1.00 86.12 133 GLY A CA 1
ATOM 1062 C C . GLY A 1 133 ? -6.046 -3.669 -6.735 1.00 86.12 133 GLY A C 1
ATOM 1063 O O . GLY A 1 133 ? -5.594 -2.705 -6.120 1.00 86.12 133 GLY A O 1
ATOM 1064 N N . ARG A 1 134 ? -7.179 -4.278 -6.377 1.00 85.38 134 ARG A N 1
ATOM 1065 C CA . ARG A 1 134 ? -7.939 -3.942 -5.168 1.00 85.38 134 ARG A CA 1
ATOM 1066 C C . ARG A 1 134 ? -8.554 -5.182 -4.535 1.00 85.38 134 ARG A C 1
ATOM 1068 O O . ARG A 1 134 ? -8.942 -6.106 -5.248 1.00 85.38 134 ARG A O 1
ATOM 1075 N N . SER A 1 135 ? -8.678 -5.172 -3.217 1.00 81.94 135 SER A N 1
ATOM 1076 C CA . SER A 1 135 ? -9.336 -6.212 -2.433 1.00 81.94 135 SER A CA 1
ATOM 1077 C C . SER A 1 135 ? -10.123 -5.589 -1.284 1.00 81.94 135 SER A C 1
ATOM 1079 O O . SER A 1 135 ? -9.690 -4.596 -0.695 1.00 81.94 135 SER A O 1
ATOM 1081 N N . ASN A 1 136 ? -11.263 -6.197 -0.962 1.00 78.88 136 ASN A N 1
ATOM 1082 C CA . ASN A 1 136 ? -12.073 -5.851 0.198 1.00 78.88 136 ASN A CA 1
ATOM 1083 C C . ASN A 1 136 ? -12.132 -7.064 1.124 1.00 78.88 136 ASN A C 1
ATOM 1085 O O . ASN A 1 136 ? -12.341 -8.192 0.671 1.00 78.88 136 ASN A O 1
ATOM 1089 N N . ILE A 1 137 ? -11.940 -6.830 2.416 1.00 74.81 137 ILE A N 1
ATOM 1090 C CA . ILE A 1 137 ? -11.995 -7.864 3.443 1.00 74.81 137 ILE A CA 1
ATOM 1091 C C . ILE A 1 137 ? -13.201 -7.559 4.324 1.00 74.81 137 ILE A C 1
ATOM 1093 O O . ILE A 1 137 ? -13.118 -6.815 5.301 1.00 74.81 137 ILE A O 1
ATOM 1097 N N . ASP A 1 138 ? -14.329 -8.140 3.915 1.00 60.34 138 ASP A N 1
ATOM 1098 C CA . ASP A 1 138 ? -15.670 -7.850 4.441 1.00 60.34 138 ASP A CA 1
ATOM 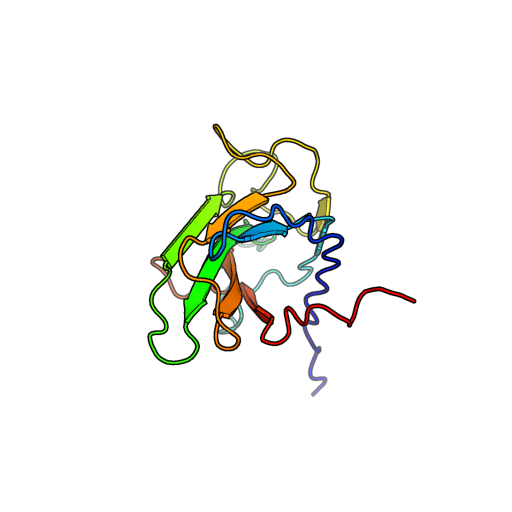1099 C C . ASP A 1 138 ? -16.037 -8.715 5.664 1.00 60.34 138 ASP A C 1
ATOM 1101 O O . ASP A 1 138 ? -17.079 -8.525 6.285 1.00 60.34 138 ASP A O 1
ATOM 1105 N N . ARG A 1 139 ? -15.189 -9.690 6.023 1.00 53.81 139 ARG A N 1
ATOM 1106 C CA . ARG A 1 139 ? -15.353 -10.559 7.200 1.00 53.81 139 ARG A CA 1
ATOM 1107 C C . ARG A 1 139 ? -14.112 -10.533 8.076 1.00 53.81 139 ARG A C 1
ATOM 1109 O O . ARG A 1 139 ? -13.306 -11.460 8.097 1.00 53.81 139 ARG A O 1
ATOM 1116 N N . LEU A 1 140 ? -14.001 -9.474 8.862 1.00 54.38 140 LEU A N 1
ATOM 1117 C CA . LEU A 1 140 ? -13.176 -9.461 10.067 1.00 54.38 140 LEU A CA 1
ATOM 1118 C C . LEU A 1 140 ? -13.994 -10.083 11.218 1.00 54.38 140 LEU A C 1
ATOM 1120 O O . LEU A 1 140 ? -14.280 -9.439 12.225 1.00 54.38 140 LEU A O 1
ATOM 1124 N N . ASP A 1 141 ? -14.471 -11.317 11.025 1.00 42.66 141 ASP A N 1
ATOM 1125 C CA . ASP A 1 141 ? -15.318 -12.003 12.004 1.00 42.66 141 ASP A CA 1
ATOM 1126 C C . ASP A 1 141 ? -14.489 -12.396 13.239 1.00 42.66 141 ASP A C 1
ATOM 1128 O O . ASP A 1 141 ? -13.381 -12.928 13.126 1.00 42.66 141 ASP A O 1
ATOM 1132 N N . ARG A 1 142 ? -15.046 -12.183 14.442 1.00 42.06 142 ARG A N 1
ATOM 1133 C CA . ARG A 1 142 ? -14.378 -12.489 15.729 1.00 42.06 142 ARG A CA 1
ATOM 1134 C C . ARG A 1 142 ? -13.980 -13.963 15.892 1.00 42.06 142 ARG A C 1
ATOM 1136 O O . ARG A 1 142 ? -13.148 -14.264 16.737 1.00 42.06 142 ARG A O 1
ATOM 1143 N N . ASN A 1 143 ? -14.569 -14.870 15.109 1.00 36.53 143 ASN A N 1
ATOM 1144 C CA . ASN A 1 143 ? -14.496 -16.320 15.327 1.00 36.53 143 ASN A CA 1
ATOM 1145 C C . ASN A 1 143 ? -13.765 -17.099 14.220 1.00 36.53 143 ASN A C 1
ATOM 1147 O O . ASN A 1 143 ? -13.633 -18.314 14.326 1.00 36.53 143 ASN A O 1
ATOM 1151 N N . THR A 1 144 ? -13.291 -16.448 13.156 1.00 37.72 144 THR A N 1
ATOM 1152 C CA . THR A 1 144 ? -12.732 -17.145 11.977 1.00 37.72 144 THR A CA 1
ATOM 1153 C C . THR A 1 144 ? -11.253 -17.528 12.077 1.00 37.72 144 THR A C 1
ATOM 1155 O O . THR A 1 144 ? -10.726 -18.098 11.129 1.00 37.72 144 THR A O 1
ATOM 1158 N N . TRP A 1 145 ? -10.582 -17.274 13.206 1.00 34.66 145 TRP A N 1
ATOM 1159 C CA . TRP A 1 145 ? -9.129 -17.492 13.347 1.00 34.66 145 TRP A CA 1
ATOM 1160 C C . TRP A 1 145 ? -8.731 -18.445 14.485 1.00 34.66 145 TRP A C 1
ATOM 1162 O O . TRP A 1 145 ? -7.559 -18.532 14.838 1.00 34.66 145 TRP A O 1
ATOM 1172 N N . HIS A 1 146 ? -9.695 -19.185 15.042 1.00 28.64 146 HIS A N 1
ATOM 1173 C CA . HIS A 1 146 ? -9.431 -20.349 15.890 1.00 28.64 146 HIS A CA 1
ATOM 1174 C C . HIS A 1 146 ? -9.594 -21.637 15.073 1.00 28.64 146 HIS A C 1
ATOM 1176 O O . HIS A 1 146 ? -10.595 -22.336 15.225 1.00 28.64 146 HIS A O 1
ATOM 1182 N N . GLN A 1 147 ? -8.631 -21.933 14.199 1.00 28.95 147 GLN A N 1
ATOM 1183 C CA . GLN A 1 147 ? -8.333 -23.294 13.739 1.00 28.95 147 GLN A CA 1
ATOM 1184 C C . GLN A 1 147 ? -6.824 -23.459 13.614 1.00 28.95 147 GLN A C 1
ATOM 1186 O O . GLN A 1 147 ? -6.189 -22.545 13.043 1.00 28.95 147 GLN A O 1
#

pLDDT: mean 76.31, std 20.17, range [25.5, 94.44]